Protein AF-A0AAW4BWW5-F1 (afdb_monomer)

Nearest PDB structures (foldseek):
  8i8i-assembly2_C-2  TM=6.447E-01  e=7.128E-01  Klebsiella pneumoniae
  5x3d-assembly1_A-2  TM=5.243E-01  e=3.610E-01  Streptomyces wedmorensis
  1vlj-assembly1_A  TM=5.876E-01  e=3.184E+00  Thermotoga maritima MSB8
  8usw-assembly1_A  TM=4.379E-01  e=7.202E+00  Homo sapiens

pLDDT: mean 70.02, std 20.24, range [37.97, 97.12]

Sequence (100 aa):
MSDSETTRQRTFAGLLRRGSWSERFDELADTHGVPYAQRYFIEGAPLRVIQSLVPTLKIDVVVVGVVQPRRWAKLIGDTTERFVNHASCSILRVRLTSAD

InterPro domains:
  IPR006016 UspA [PF00582] (33-95)

Structure (mmCIF, N/CA/C/O backbone):
data_AF-A0AAW4BWW5-F1
#
_entry.id   AF-A0AAW4BWW5-F1
#
loop_
_atom_site.group_PDB
_atom_site.id
_atom_site.type_symbol
_atom_site.label_atom_id
_atom_site.label_alt_id
_atom_site.label_comp_id
_atom_site.label_asym_id
_atom_site.label_entity_id
_atom_site.label_seq_id
_atom_site.pdbx_PDB_ins_code
_atom_site.Cartn_x
_atom_site.Cartn_y
_atom_site.Cartn_z
_atom_site.occupancy
_atom_site.B_iso_or_equiv
_atom_site.auth_seq_id
_atom_site.auth_comp_id
_atom_site.auth_asym_id
_atom_site.auth_atom_id
_atom_site.pdbx_PDB_model_num
ATOM 1 N N . MET A 1 1 ? 25.030 20.877 4.272 1.00 44.88 1 MET A N 1
ATOM 2 C CA . MET A 1 1 ? 23.966 19.880 4.528 1.00 44.88 1 MET A CA 1
ATOM 3 C C . MET A 1 1 ? 22.908 19.974 3.419 1.00 44.88 1 MET A C 1
ATOM 5 O O . MET A 1 1 ? 21.794 20.379 3.693 1.00 44.88 1 MET A O 1
ATOM 9 N N . SER A 1 2 ? 23.288 19.699 2.159 1.00 48.16 2 SER A N 1
ATOM 10 C CA . SER A 1 2 ? 22.412 19.882 0.972 1.00 48.16 2 SER A CA 1
ATOM 11 C C . SER A 1 2 ? 22.725 18.907 -0.190 1.00 48.16 2 SER A C 1
ATOM 13 O O . SER A 1 2 ? 21.853 18.559 -0.984 1.00 48.16 2 SER A O 1
ATOM 15 N N . ASP A 1 3 ? 23.946 18.358 -0.259 1.00 44.16 3 ASP A N 1
ATOM 16 C CA . ASP A 1 3 ? 24.368 17.542 -1.415 1.00 44.16 3 ASP A CA 1
ATOM 17 C C . ASP A 1 3 ? 23.870 16.086 -1.416 1.00 44.16 3 ASP A C 1
ATOM 19 O O . ASP A 1 3 ? 23.781 15.444 -2.467 1.00 44.16 3 ASP A O 1
ATOM 23 N N . SER A 1 4 ? 23.511 15.536 -0.255 1.00 47.44 4 SER A N 1
ATOM 24 C CA . SER A 1 4 ? 23.162 14.116 -0.112 1.00 47.44 4 SER A CA 1
ATOM 25 C C . SER A 1 4 ? 21.690 13.794 -0.403 1.00 47.44 4 SER A C 1
ATOM 27 O O . SER A 1 4 ? 21.349 12.627 -0.597 1.00 47.44 4 SER A O 1
ATOM 29 N N . GLU A 1 5 ? 20.811 14.793 -0.464 1.00 40.94 5 GLU A N 1
ATOM 30 C CA . GLU A 1 5 ? 19.386 14.630 -0.795 1.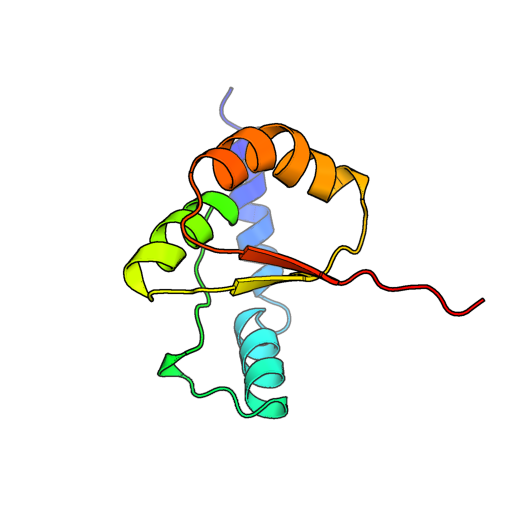00 40.94 5 GLU A CA 1
ATOM 31 C C . GLU A 1 5 ? 19.153 14.782 -2.305 1.00 40.94 5 GLU A C 1
ATOM 33 O O . GLU A 1 5 ? 18.572 13.903 -2.947 1.00 40.94 5 GLU A O 1
ATOM 38 N N . THR A 1 6 ? 19.786 15.791 -2.904 1.00 38.66 6 THR A N 1
ATOM 39 C CA . THR A 1 6 ? 19.783 16.052 -4.352 1.00 38.66 6 THR A CA 1
ATOM 40 C C . THR A 1 6 ? 20.403 14.900 -5.159 1.00 38.66 6 THR A C 1
ATOM 42 O O . THR A 1 6 ? 19.918 14.534 -6.231 1.00 38.66 6 THR A O 1
ATOM 45 N N . THR A 1 7 ? 21.447 14.256 -4.625 1.00 37.97 7 THR A N 1
ATOM 46 C CA . THR A 1 7 ? 22.101 13.095 -5.262 1.00 37.97 7 THR A CA 1
ATOM 47 C C . THR A 1 7 ? 21.216 11.839 -5.236 1.00 37.97 7 THR A C 1
ATOM 49 O O . THR A 1 7 ? 21.243 11.031 -6.169 1.00 37.97 7 THR A O 1
ATOM 52 N N . ARG A 1 8 ? 20.359 11.689 -4.215 1.00 45.97 8 ARG A N 1
ATOM 53 C CA . ARG A 1 8 ? 19.398 10.575 -4.113 1.00 45.97 8 ARG A CA 1
ATOM 54 C C . ARG A 1 8 ? 18.222 10.746 -5.077 1.00 45.97 8 ARG A C 1
ATOM 56 O O . ARG A 1 8 ? 17.862 9.782 -5.746 1.00 45.97 8 ARG A O 1
ATOM 63 N N . GLN A 1 9 ? 17.706 11.967 -5.225 1.00 43.09 9 GLN A N 1
ATOM 64 C CA . GLN A 1 9 ? 16.653 12.297 -6.198 1.00 43.09 9 GLN A CA 1
ATOM 65 C C . GLN A 1 9 ? 17.112 12.077 -7.650 1.00 43.09 9 GLN A C 1
ATOM 67 O O . GLN A 1 9 ? 16.398 11.470 -8.447 1.00 43.09 9 GLN A O 1
ATOM 72 N N . ARG A 1 10 ? 18.348 12.474 -7.987 1.00 40.56 10 ARG A N 1
ATOM 73 C CA . ARG A 1 10 ? 18.913 12.288 -9.339 1.00 40.56 10 ARG A CA 1
ATOM 74 C C . ARG A 1 10 ? 19.169 10.821 -9.700 1.00 40.56 10 ARG A C 1
ATOM 76 O O . ARG A 1 10 ? 19.004 10.437 -10.855 1.00 40.56 10 ARG A O 1
ATOM 83 N N . THR A 1 11 ? 19.525 9.991 -8.719 1.00 48.62 11 THR A N 1
ATOM 84 C CA . THR A 1 11 ? 19.745 8.547 -8.924 1.00 48.62 11 THR A CA 1
ATOM 85 C C . THR A 1 11 ? 18.424 7.797 -9.149 1.00 48.62 11 THR A C 1
ATOM 87 O O . THR A 1 11 ? 18.370 6.877 -9.964 1.00 48.62 11 THR A O 1
ATOM 90 N N . PHE A 1 12 ? 17.338 8.219 -8.490 1.00 48.72 12 PHE A N 1
ATOM 91 C CA . PHE A 1 12 ? 16.014 7.600 -8.624 1.00 48.72 12 PHE A CA 1
ATOM 92 C C . PHE A 1 12 ? 15.374 7.871 -9.995 1.00 48.72 12 PHE A C 1
ATOM 94 O O . PHE A 1 12 ? 14.918 6.939 -10.656 1.00 48.72 12 PHE A O 1
ATOM 101 N N . ALA A 1 13 ? 15.471 9.108 -10.494 1.00 49.22 13 ALA A N 1
ATOM 102 C CA . ALA A 1 13 ? 15.041 9.457 -11.851 1.00 49.22 13 ALA A CA 1
ATOM 103 C C . ALA A 1 13 ? 15.794 8.661 -12.942 1.00 49.22 13 ALA A C 1
ATOM 105 O O . ALA A 1 13 ? 15.239 8.337 -13.990 1.00 49.22 13 ALA A O 1
ATOM 106 N N . GLY A 1 14 ? 17.056 8.295 -12.687 1.00 44.25 14 GLY A N 1
ATOM 107 C CA . GLY A 1 14 ? 17.858 7.460 -13.586 1.00 44.25 14 GLY A CA 1
ATOM 108 C C . GLY A 1 14 ? 17.464 5.976 -13.606 1.00 44.25 14 GLY A C 1
ATOM 109 O O . GLY A 1 14 ? 17.640 5.325 -14.637 1.00 44.25 14 GLY A O 1
ATOM 110 N N . LEU A 1 15 ? 16.908 5.448 -12.509 1.00 50.03 15 LEU A N 1
ATOM 111 C CA . LEU A 1 15 ? 16.426 4.062 -12.392 1.00 50.03 15 LEU A CA 1
ATOM 112 C C . LEU A 1 15 ? 15.082 3.831 -13.099 1.00 50.03 15 LEU A C 1
ATOM 114 O O . LEU A 1 15 ? 14.789 2.700 -13.472 1.00 50.03 15 LEU A O 1
ATOM 118 N N . LEU A 1 16 ? 14.303 4.888 -13.344 1.00 53.81 16 LEU A N 1
ATOM 119 C CA . LEU A 1 16 ? 13.038 4.832 -14.091 1.00 53.81 16 LEU A CA 1
ATOM 120 C C . LEU A 1 16 ? 13.220 4.612 -15.608 1.00 53.81 16 LEU A C 1
ATOM 122 O O . LEU A 1 16 ? 12.237 4.388 -16.305 1.00 53.81 16 LEU A O 1
ATOM 126 N N . ARG A 1 17 ? 14.455 4.652 -16.137 1.00 51.00 17 ARG A N 1
ATOM 127 C CA . ARG A 1 17 ? 14.742 4.604 -17.588 1.00 51.00 17 ARG A CA 1
ATOM 128 C C . ARG A 1 17 ? 15.101 3.225 -18.161 1.00 51.00 17 ARG A C 1
ATOM 130 O O . ARG A 1 17 ? 15.433 3.142 -19.339 1.00 51.00 17 ARG A O 1
ATOM 137 N N . ARG A 1 18 ? 15.069 2.143 -17.375 1.00 48.88 18 ARG A N 1
ATOM 138 C CA . ARG A 1 18 ? 15.271 0.768 -17.880 1.00 48.88 18 ARG A CA 1
ATOM 139 C C . ARG A 1 18 ? 13.986 -0.050 -17.718 1.00 48.88 18 ARG A C 1
ATOM 141 O O . ARG A 1 18 ? 13.905 -0.827 -16.77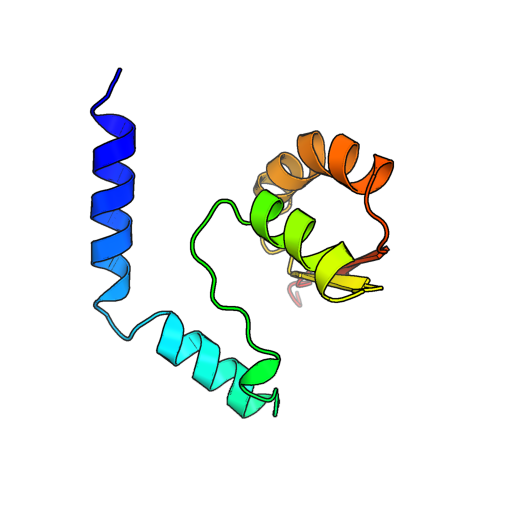9 1.00 48.88 18 ARG A O 1
ATOM 148 N N . GLY A 1 19 ? 13.011 0.151 -18.614 1.00 54.09 19 GLY A N 1
ATOM 149 C CA . GLY A 1 19 ? 11.667 -0.459 -18.558 1.00 54.09 19 GLY A CA 1
ATOM 150 C C . GLY A 1 19 ? 10.898 0.055 -17.344 1.00 54.09 19 GLY A C 1
ATOM 151 O O . GLY A 1 19 ? 11.217 -0.311 -16.214 1.00 54.09 19 GLY A O 1
ATOM 152 N N . SER A 1 20 ? 9.993 1.009 -17.548 1.00 78.69 20 SER A N 1
ATOM 153 C CA . SER A 1 20 ? 9.554 1.891 -16.466 1.00 78.69 20 SER A CA 1
ATOM 154 C C . SER A 1 20 ? 8.906 1.105 -15.313 1.00 78.69 20 SER A C 1
ATOM 156 O O . SER A 1 20 ? 8.190 0.128 -15.515 1.00 78.69 20 SER A O 1
ATOM 158 N N . TRP A 1 21 ? 9.145 1.515 -14.062 1.00 82.88 21 TRP A N 1
ATOM 159 C CA . TRP A 1 21 ? 8.455 0.925 -12.902 1.00 82.88 21 TRP A CA 1
ATOM 160 C C . TRP A 1 21 ? 6.925 1.008 -13.032 1.00 82.88 21 TRP A C 1
ATOM 162 O O . TRP A 1 21 ? 6.231 0.166 -12.471 1.00 82.88 21 TRP A O 1
ATOM 172 N N . SER A 1 22 ? 6.432 1.984 -13.802 1.00 85.38 22 SER A N 1
ATOM 173 C CA . SER A 1 22 ? 5.028 2.091 -14.199 1.00 85.38 22 SER A CA 1
ATOM 174 C C . SER A 1 22 ? 4.597 0.914 -15.072 1.00 85.38 22 SER A C 1
ATOM 176 O O . SER A 1 22 ? 3.626 0.260 -14.728 1.00 85.38 22 SER A O 1
ATOM 178 N N . GLU A 1 23 ? 5.345 0.573 -16.129 1.00 89.12 23 GLU A N 1
ATOM 179 C CA . GLU A 1 23 ? 5.039 -0.587 -16.986 1.00 89.12 23 GLU A CA 1
ATOM 180 C C . GLU A 1 23 ? 4.978 -1.890 -16.182 1.00 89.12 23 GLU A C 1
ATOM 182 O O . GLU A 1 23 ? 4.040 -2.662 -16.328 1.00 89.12 23 GLU A O 1
ATOM 187 N N . ARG A 1 24 ? 5.950 -2.123 -15.290 1.00 89.62 24 ARG A N 1
ATOM 188 C CA . ARG A 1 24 ? 5.976 -3.311 -14.411 1.00 89.62 24 ARG A CA 1
ATOM 189 C C . ARG A 1 24 ? 4.788 -3.357 -13.454 1.00 89.62 24 ARG A C 1
ATOM 191 O O . ARG A 1 24 ? 4.284 -4.432 -13.137 1.00 89.62 24 ARG A O 1
ATOM 198 N N . PHE A 1 25 ? 4.388 -2.199 -12.944 1.00 90.38 25 PHE A N 1
ATOM 199 C CA . PHE A 1 25 ? 3.241 -2.067 -12.060 1.00 90.38 25 PHE A CA 1
ATOM 200 C C . PHE A 1 25 ? 1.926 -2.314 -12.810 1.00 90.38 25 PHE A C 1
ATOM 202 O O . PHE A 1 25 ? 1.078 -3.049 -12.307 1.00 90.38 25 PHE A O 1
ATOM 209 N N . ASP A 1 26 ? 1.789 -1.771 -14.020 1.00 92.94 26 ASP A N 1
ATOM 210 C CA . ASP A 1 26 ? 0.632 -1.993 -14.884 1.00 92.94 26 ASP A CA 1
ATOM 211 C C . ASP A 1 26 ? 0.531 -3.452 -15.333 1.00 92.94 26 ASP A C 1
ATOM 213 O O . ASP A 1 26 ? -0.534 -4.041 -15.198 1.00 92.94 26 ASP A O 1
ATOM 217 N N . GLU A 1 27 ? 1.639 -4.075 -15.740 1.00 94.44 27 GLU A N 1
ATOM 218 C CA . GLU A 1 27 ? 1.706 -5.495 -16.115 1.00 94.44 27 GLU A CA 1
ATOM 219 C C . GLU A 1 27 ? 1.253 -6.412 -14.962 1.00 94.44 27 GLU A C 1
ATOM 221 O O . GLU A 1 27 ? 0.472 -7.349 -15.161 1.00 94.44 27 GLU A O 1
ATOM 226 N N . LEU A 1 28 ? 1.691 -6.125 -13.730 1.00 93.62 28 LEU A N 1
ATOM 227 C CA . LEU A 1 28 ? 1.255 -6.858 -12.538 1.00 93.62 28 LEU A CA 1
ATOM 228 C C . LEU A 1 28 ? -0.246 -6.666 -12.279 1.00 93.62 28 LEU A C 1
ATOM 230 O O . LEU A 1 28 ? -0.956 -7.628 -11.984 1.00 93.62 28 LEU A O 1
ATOM 234 N N . ALA A 1 29 ? -0.731 -5.430 -12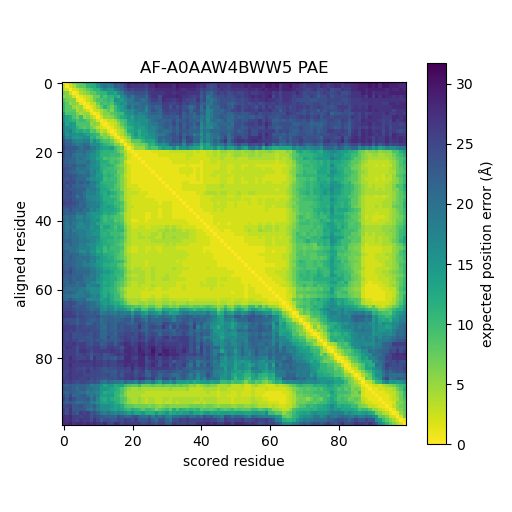.379 1.00 94.44 29 ALA A N 1
ATOM 235 C CA . ALA A 1 29 ? -2.135 -5.106 -12.171 1.00 94.44 29 ALA A CA 1
ATOM 236 C C . ALA A 1 29 ? -3.034 -5.756 -13.235 1.00 94.44 29 ALA A C 1
ATOM 238 O O . ALA A 1 29 ? -4.082 -6.302 -12.890 1.00 94.44 29 ALA A O 1
ATOM 239 N N . ASP A 1 30 ? -2.603 -5.757 -14.496 1.00 96.19 30 ASP A N 1
ATOM 240 C CA . ASP A 1 30 ? -3.274 -6.416 -15.617 1.00 96.19 30 ASP A CA 1
ATOM 241 C C . ASP A 1 30 ? -3.361 -7.928 -15.393 1.00 96.19 30 ASP A C 1
ATOM 243 O O . ASP A 1 30 ? -4.443 -8.505 -15.498 1.00 96.19 30 ASP A O 1
ATOM 247 N N . THR A 1 31 ? -2.252 -8.559 -14.993 1.00 97.12 31 THR A N 1
ATOM 248 C CA . THR A 1 31 ? -2.187 -10.004 -14.700 1.00 97.12 31 THR A CA 1
ATOM 249 C C . THR A 1 31 ? -3.196 -10.426 -13.628 1.00 97.12 31 THR A C 1
ATOM 251 O O . THR A 1 31 ? -3.732 -11.533 -13.671 1.00 97.12 31 THR A O 1
ATOM 254 N N . HIS A 1 32 ? -3.488 -9.539 -12.675 1.00 96.12 32 HIS A N 1
ATOM 255 C CA . HIS A 1 32 ? -4.459 -9.773 -11.605 1.00 96.12 32 HIS A CA 1
ATOM 256 C C . HIS A 1 32 ? -5.837 -9.137 -11.857 1.00 96.12 32 HIS A C 1
ATOM 258 O O . HIS A 1 32 ? -6.693 -9.181 -10.974 1.00 96.12 32 HIS A O 1
ATOM 264 N N . GLY A 1 33 ? -6.074 -8.560 -13.040 1.00 96.62 33 GLY A N 1
ATOM 265 C CA . GLY A 1 33 ? -7.363 -7.979 -13.421 1.00 96.62 33 GLY A CA 1
ATOM 266 C C . GLY A 1 33 ? -7.770 -6.736 -12.621 1.00 96.62 33 GLY A C 1
ATOM 267 O O . GLY A 1 33 ? -8.961 -6.462 -12.496 1.00 96.62 33 GLY A O 1
ATOM 268 N N . VAL A 1 34 ? -6.816 -5.981 -12.067 1.00 96.31 34 VAL A N 1
ATOM 269 C CA . VAL A 1 34 ? -7.087 -4.763 -11.284 1.00 96.31 34 VAL A CA 1
ATOM 270 C C . VAL A 1 34 ? -7.412 -3.599 -12.233 1.00 96.31 34 VAL A C 1
ATOM 272 O O . VAL A 1 34 ? -6.539 -3.199 -12.999 1.00 96.31 34 VAL A O 1
ATOM 275 N N . PRO A 1 35 ? -8.611 -2.994 -12.205 1.00 95.81 35 PRO A N 1
ATOM 276 C CA . PRO A 1 35 ? -8.972 -1.856 -13.057 1.00 95.81 35 PRO A CA 1
ATOM 277 C C . PRO A 1 35 ? -8.046 -0.646 -12.883 1.00 95.81 35 PRO A C 1
ATOM 279 O O . PRO A 1 35 ? -7.671 -0.323 -11.760 1.00 95.81 35 PRO A O 1
ATOM 282 N N . TYR A 1 36 ? -7.758 0.089 -13.964 1.00 92.00 36 TYR A N 1
ATOM 283 C CA . TYR A 1 36 ? -6.867 1.265 -13.937 1.00 92.00 36 TYR A CA 1
ATOM 284 C C . TYR A 1 36 ? -7.259 2.315 -12.880 1.00 92.00 36 TYR A C 1
ATOM 286 O O . TYR A 1 36 ? -6.401 2.847 -12.187 1.00 92.00 36 TYR A O 1
ATOM 294 N N . ALA A 1 37 ? -8.560 2.553 -12.672 1.00 93.88 37 ALA A N 1
ATOM 295 C CA . ALA A 1 37 ? -9.057 3.502 -11.668 1.00 93.88 37 ALA A CA 1
ATOM 296 C C . ALA A 1 37 ? -8.750 3.109 -10.206 1.00 93.88 37 ALA A C 1
ATOM 298 O O . ALA A 1 37 ? -8.851 3.946 -9.315 1.00 93.88 37 ALA A O 1
ATOM 299 N N . GLN A 1 38 ? -8.392 1.846 -9.956 1.00 94.56 38 GLN A N 1
ATOM 300 C CA . GLN A 1 38 ? -8.016 1.322 -8.638 1.00 94.56 38 GLN A CA 1
ATOM 301 C C . GLN A 1 38 ? -6.493 1.176 -8.486 1.00 94.56 38 GLN A C 1
ATOM 303 O O . GLN A 1 38 ? -6.013 0.639 -7.487 1.00 94.56 38 GLN A O 1
ATOM 308 N N . ARG A 1 39 ? -5.721 1.653 -9.470 1.00 93.56 39 ARG A N 1
ATOM 309 C CA . ARG A 1 39 ? -4.260 1.615 -9.472 1.00 93.56 39 ARG A CA 1
ATOM 310 C C . ARG A 1 39 ? -3.711 2.962 -9.014 1.00 93.56 39 ARG A C 1
ATOM 312 O O . ARG A 1 39 ? -3.958 3.991 -9.633 1.00 93.56 39 ARG A O 1
ATOM 319 N N . TYR A 1 40 ? -2.924 2.948 -7.943 1.00 91.88 40 TYR A N 1
ATOM 320 C CA . TYR A 1 40 ? -2.323 4.154 -7.375 1.00 91.88 40 TYR A CA 1
ATOM 321 C C . TYR A 1 40 ? -0.797 4.057 -7.440 1.00 91.88 40 TYR A C 1
ATOM 323 O O . TYR A 1 40 ? -0.162 3.506 -6.542 1.00 91.88 40 TYR A O 1
ATOM 331 N N . PHE A 1 41 ? -0.207 4.607 -8.505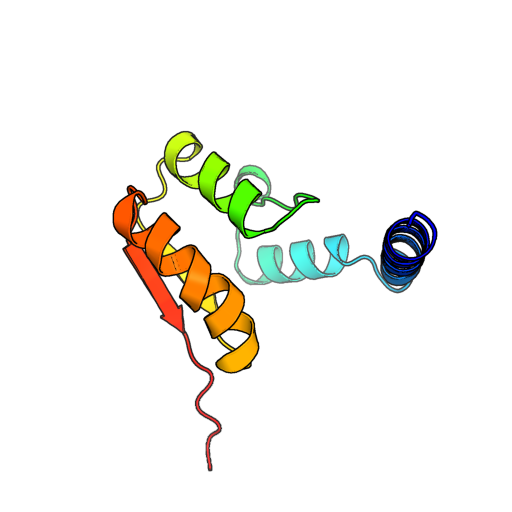 1.00 91.12 41 PHE A N 1
ATOM 332 C CA . PHE A 1 41 ? 1.243 4.746 -8.659 1.00 91.12 41 PHE A CA 1
ATOM 333 C C . PHE A 1 41 ? 1.656 6.185 -8.328 1.00 91.12 41 PHE A C 1
ATOM 335 O O . PHE A 1 41 ? 1.552 7.084 -9.159 1.00 91.12 41 PHE A O 1
ATOM 342 N N . ILE A 1 42 ? 2.050 6.423 -7.076 1.00 87.88 42 ILE A N 1
ATOM 343 C CA . ILE A 1 42 ? 2.245 7.772 -6.526 1.00 87.88 42 ILE A CA 1
ATOM 344 C C . ILE A 1 42 ? 3.678 7.930 -6.021 1.00 87.88 42 ILE A C 1
ATOM 346 O O . ILE A 1 42 ? 4.166 7.119 -5.233 1.00 87.88 42 ILE A O 1
ATOM 350 N N . GLU A 1 43 ? 4.339 9.011 -6.433 1.00 84.69 43 GLU A N 1
ATOM 351 C CA . GLU A 1 43 ? 5.638 9.404 -5.893 1.00 84.69 43 GLU A CA 1
ATOM 352 C C . GLU A 1 43 ? 5.489 10.020 -4.492 1.00 84.69 43 GLU A C 1
ATOM 354 O O . GLU A 1 43 ? 4.643 10.882 -4.256 1.00 84.69 43 GLU A O 1
ATOM 359 N N . GLY A 1 44 ? 6.331 9.598 -3.547 1.00 82.44 44 GLY A N 1
ATOM 360 C CA . GLY A 1 44 ? 6.373 10.182 -2.210 1.00 82.44 44 GLY A CA 1
ATOM 361 C C . GLY A 1 44 ? 6.890 9.228 -1.140 1.00 82.44 44 GLY A C 1
ATOM 362 O O . GLY A 1 44 ? 7.284 8.094 -1.411 1.00 82.44 44 GLY A O 1
ATOM 363 N N . ALA A 1 45 ? 6.880 9.691 0.113 1.00 79.69 45 ALA A N 1
ATOM 364 C CA . ALA A 1 45 ? 7.164 8.839 1.264 1.00 79.69 45 ALA A CA 1
ATOM 365 C C . ALA A 1 45 ? 6.016 7.820 1.436 1.00 79.69 45 ALA A C 1
ATOM 367 O O . ALA A 1 45 ? 4.906 8.248 1.769 1.00 79.69 45 ALA A O 1
ATOM 368 N N . PRO A 1 46 ? 6.251 6.499 1.271 1.00 78.44 46 PRO A N 1
ATOM 369 C CA . PRO A 1 46 ? 5.179 5.505 1.135 1.00 78.44 46 PRO A CA 1
ATOM 370 C C . PRO A 1 46 ? 4.148 5.553 2.257 1.00 78.44 46 PRO A C 1
ATOM 372 O O . PRO A 1 46 ? 2.948 5.551 2.022 1.00 78.44 46 PRO A O 1
ATOM 375 N N . LEU A 1 47 ? 4.620 5.685 3.491 1.00 77.06 47 LEU A N 1
ATOM 376 C CA . LEU A 1 47 ? 3.762 5.788 4.656 1.00 77.06 47 LEU A CA 1
ATOM 377 C C . LEU A 1 47 ? 2.830 7.009 4.612 1.00 77.06 47 LEU A C 1
ATOM 379 O O . LEU A 1 47 ? 1.647 6.868 4.899 1.00 77.06 47 LEU A O 1
ATOM 383 N N . ARG A 1 48 ? 3.350 8.200 4.282 1.00 79.50 48 ARG A N 1
ATOM 384 C CA . ARG A 1 48 ? 2.535 9.426 4.244 1.00 79.50 48 ARG A CA 1
ATOM 385 C C . ARG A 1 48 ? 1.454 9.324 3.172 1.00 79.50 48 ARG A C 1
ATOM 387 O O . ARG A 1 48 ? 0.329 9.744 3.410 1.00 79.50 48 ARG A O 1
ATOM 394 N N . VAL A 1 49 ? 1.801 8.737 2.027 1.00 85.38 49 VAL A N 1
ATOM 395 C CA . VAL A 1 49 ? 0.868 8.489 0.922 1.00 85.38 49 VAL A CA 1
ATOM 396 C C . VAL A 1 49 ? -0.203 7.472 1.328 1.00 85.38 49 VAL A C 1
ATOM 398 O O . VAL A 1 49 ? -1.387 7.708 1.124 1.00 85.38 49 VAL A O 1
ATOM 401 N N . ILE A 1 50 ? 0.177 6.361 1.962 1.00 85.19 50 ILE A N 1
ATOM 402 C CA . ILE A 1 50 ? -0.789 5.356 2.430 1.00 85.19 50 ILE A CA 1
ATOM 403 C C . ILE A 1 50 ? -1.722 5.962 3.490 1.00 85.19 50 ILE A C 1
ATOM 405 O O . ILE A 1 50 ? -2.933 5.780 3.411 1.00 85.19 50 ILE A O 1
ATOM 409 N N . GLN A 1 51 ? -1.188 6.736 4.442 1.00 82.88 51 GLN A N 1
ATOM 410 C CA . GLN A 1 51 ? -1.982 7.404 5.481 1.00 82.88 51 GLN A CA 1
ATOM 411 C C . GLN A 1 51 ? -3.019 8.380 4.918 1.00 82.88 51 GLN A C 1
ATOM 413 O O . GLN A 1 51 ? -4.102 8.485 5.485 1.00 82.88 51 GLN A O 1
ATOM 418 N N . SER A 1 52 ? -2.721 9.087 3.823 1.00 86.00 52 SER A N 1
ATOM 419 C CA . SER A 1 52 ? -3.697 9.986 3.197 1.00 86.00 52 SER A CA 1
ATOM 420 C C . SER A 1 52 ? -4.744 9.238 2.368 1.00 86.00 52 SER A C 1
ATOM 422 O O . SER A 1 52 ? -5.898 9.667 2.303 1.00 86.00 52 SER A O 1
ATOM 424 N N . LEU A 1 53 ? -4.377 8.110 1.754 1.00 88.38 53 LEU A N 1
ATOM 425 C CA . LEU A 1 53 ? -5.289 7.325 0.922 1.00 88.38 53 LEU A CA 1
ATOM 426 C C . LEU A 1 53 ? -6.277 6.483 1.725 1.00 88.38 53 LEU A C 1
ATOM 428 O O . LEU A 1 53 ? -7.430 6.392 1.318 1.00 88.38 53 LEU A O 1
ATOM 432 N N . VAL A 1 54 ? -5.867 5.901 2.854 1.00 88.69 54 VAL A N 1
ATOM 433 C CA . VAL A 1 54 ? -6.731 5.032 3.675 1.00 88.69 54 VAL A CA 1
ATOM 434 C C . VAL A 1 54 ? -8.098 5.661 3.990 1.00 88.69 54 VAL A C 1
ATOM 436 O O . VAL A 1 54 ? -9.108 5.041 3.652 1.00 88.69 54 VAL A O 1
ATOM 439 N N . PRO A 1 55 ? -8.190 6.878 4.562 1.00 86.75 55 PRO A N 1
ATOM 440 C CA . PRO A 1 55 ? -9.488 7.497 4.826 1.00 86.75 55 PRO A CA 1
ATOM 441 C C . PRO A 1 55 ? -10.192 7.960 3.541 1.00 86.75 55 PRO A C 1
ATOM 443 O O . PRO A 1 55 ? -11.411 7.843 3.437 1.00 86.75 55 PRO A O 1
ATOM 446 N N . THR A 1 56 ? -9.440 8.446 2.549 1.00 89.62 56 THR A N 1
ATOM 447 C CA . THR A 1 56 ? -9.984 8.966 1.279 1.00 89.62 56 THR A CA 1
ATOM 448 C C . THR A 1 56 ? -10.685 7.877 0.470 1.00 89.62 56 THR A C 1
ATOM 450 O O . THR A 1 56 ? -11.759 8.096 -0.086 1.00 89.62 56 THR A O 1
ATOM 453 N N . LEU A 1 57 ? -10.083 6.692 0.426 1.00 90.44 57 LEU A N 1
ATOM 454 C CA . LEU A 1 57 ? -10.568 5.533 -0.316 1.00 90.44 57 LEU A CA 1
ATOM 455 C C . LEU A 1 57 ? -11.401 4.584 0.550 1.00 90.44 57 LEU A C 1
ATOM 457 O O . LEU A 1 57 ? -11.881 3.579 0.037 1.00 90.44 57 LEU A O 1
ATOM 461 N N . LYS A 1 58 ? -11.578 4.901 1.843 1.00 89.50 58 LYS A N 1
ATOM 462 C CA . LYS A 1 58 ? -12.273 4.061 2.830 1.00 89.50 58 LYS A CA 1
ATOM 463 C C . LYS A 1 58 ? -11.728 2.627 2.842 1.00 89.50 58 LYS A C 1
ATOM 465 O O . LYS A 1 58 ? -12.475 1.664 2.738 1.00 89.50 58 LYS A O 1
ATOM 470 N N . ILE A 1 59 ? -10.405 2.499 2.911 1.00 89.00 59 ILE A N 1
ATOM 471 C CA . ILE A 1 59 ? -9.730 1.198 2.925 1.00 89.00 59 ILE A CA 1
ATOM 472 C C . ILE A 1 59 ? -9.881 0.572 4.310 1.00 89.00 59 ILE A C 1
ATOM 474 O O . ILE A 1 59 ? -9.397 1.133 5.290 1.00 89.00 59 ILE A O 1
ATOM 478 N N . ASP A 1 60 ? -10.476 -0.618 4.379 1.00 88.69 60 ASP A N 1
ATOM 479 C CA . ASP A 1 60 ? -10.627 -1.370 5.632 1.00 88.69 60 ASP A CA 1
ATOM 480 C C . ASP A 1 60 ? -9.373 -2.180 5.996 1.00 88.69 60 ASP A C 1
ATOM 482 O O . ASP A 1 60 ? -9.062 -2.373 7.176 1.00 88.69 60 ASP A O 1
ATOM 486 N N . VAL A 1 61 ? -8.632 -2.655 4.985 1.00 90.00 61 VAL A N 1
ATOM 487 C CA . VAL A 1 61 ? -7.449 -3.511 5.156 1.00 90.00 61 VAL A CA 1
ATOM 488 C C . VAL A 1 61 ? -6.331 -3.110 4.198 1.00 90.00 61 VAL A C 1
ATOM 490 O O . VAL A 1 61 ? -6.523 -3.047 2.986 1.00 90.00 61 VAL A O 1
ATOM 493 N N . VAL A 1 62 ? -5.128 -2.924 4.738 1.00 88.50 62 VAL A N 1
ATOM 494 C CA . VAL A 1 62 ? -3.896 -2.736 3.965 1.00 88.50 62 VAL A C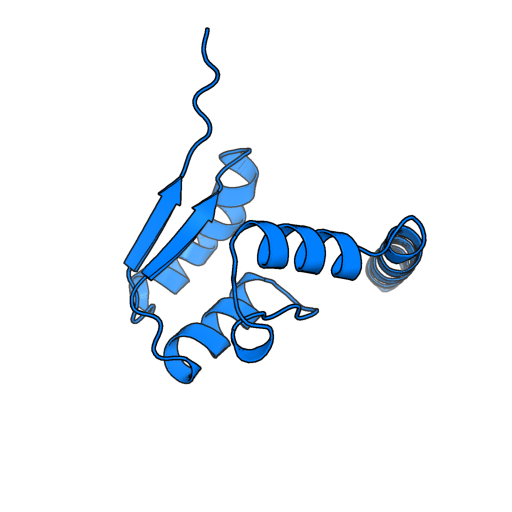A 1
ATOM 495 C C . 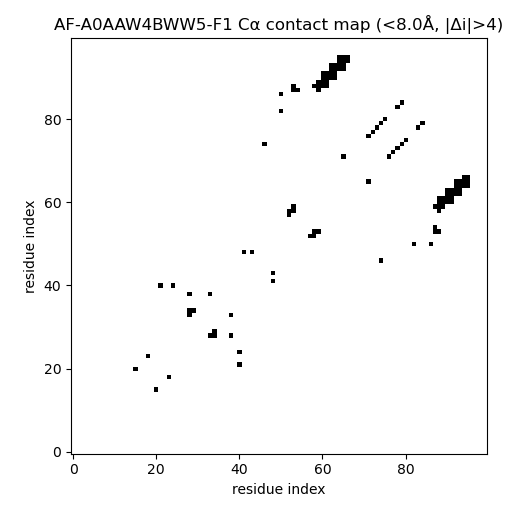VAL A 1 62 ? -3.066 -4.018 4.013 1.00 88.50 62 VAL A C 1
ATOM 497 O O . VAL A 1 62 ? -2.649 -4.457 5.086 1.00 88.50 62 VAL A O 1
ATOM 500 N N . VAL A 1 63 ? -2.797 -4.611 2.847 1.00 89.12 63 VAL A N 1
ATOM 501 C CA . VAL A 1 63 ? -1.956 -5.811 2.714 1.00 89.12 63 VAL A CA 1
ATOM 502 C C . VAL A 1 63 ? -0.534 -5.411 2.325 1.00 89.12 63 VAL A C 1
ATOM 504 O O . VAL A 1 63 ? -0.335 -4.690 1.349 1.00 89.12 63 VAL A O 1
ATOM 507 N N . VAL A 1 64 ? 0.469 -5.887 3.067 1.00 84.31 64 VAL A N 1
ATOM 508 C CA . VAL A 1 64 ? 1.888 -5.594 2.806 1.00 84.31 64 VAL A CA 1
ATOM 509 C C . VAL A 1 64 ? 2.752 -6.852 2.805 1.00 84.31 64 VAL A C 1
ATOM 511 O O . VAL A 1 64 ? 2.695 -7.671 3.724 1.00 84.31 64 VAL A O 1
ATOM 514 N N . GLY A 1 65 ? 3.605 -6.978 1.786 1.00 81.50 65 GLY A N 1
ATOM 515 C CA . GLY A 1 65 ? 4.648 -8.001 1.716 1.00 81.50 65 GLY A CA 1
ATOM 516 C C . GLY A 1 65 ? 5.888 -7.611 2.529 1.00 81.50 65 GLY A C 1
ATOM 517 O O . GLY A 1 65 ? 6.439 -6.522 2.369 1.00 81.50 65 GLY A O 1
ATOM 518 N N . VAL A 1 66 ? 6.368 -8.507 3.392 1.00 73.31 66 VAL A N 1
ATOM 519 C CA . VAL A 1 66 ? 7.540 -8.292 4.253 1.00 73.31 66 VAL A CA 1
ATOM 520 C C . VAL A 1 66 ? 8.698 -9.159 3.762 1.00 73.31 66 VAL A C 1
ATOM 522 O O . VAL A 1 66 ? 8.760 -10.347 4.059 1.00 73.31 66 VAL A O 1
ATOM 525 N N . VAL A 1 67 ? 9.637 -8.545 3.035 1.00 61.97 67 VAL A N 1
ATOM 526 C CA . VAL A 1 67 ? 10.801 -9.244 2.447 1.00 61.97 67 VAL A CA 1
ATOM 527 C C . VAL A 1 67 ? 12.036 -9.201 3.366 1.00 61.97 67 VAL A C 1
ATOM 529 O O . VAL A 1 67 ? 12.884 -10.081 3.317 1.00 61.97 67 VAL A O 1
ATOM 532 N N . GLN A 1 68 ? 12.135 -8.206 4.260 1.00 55.59 68 GLN A N 1
ATOM 533 C CA . GLN A 1 68 ? 13.172 -8.128 5.300 1.00 55.59 68 GLN A CA 1
ATOM 534 C C . GLN A 1 68 ? 12.605 -7.484 6.577 1.00 55.59 68 GLN A C 1
ATOM 536 O O . GLN A 1 68 ? 12.248 -6.298 6.549 1.00 55.59 68 GLN A O 1
ATOM 541 N N . PRO A 1 69 ? 12.555 -8.200 7.719 1.00 50.19 69 PRO A N 1
ATOM 542 C CA . PRO A 1 69 ? 11.967 -7.687 8.953 1.00 50.19 69 PRO A CA 1
ATOM 543 C C . PRO A 1 69 ? 12.599 -6.385 9.441 1.00 50.19 69 PRO A C 1
ATOM 545 O O . PRO A 1 69 ? 11.887 -5.568 9.996 1.00 50.19 69 PRO A O 1
ATOM 548 N N . ARG A 1 70 ? 13.900 -6.144 9.213 1.00 45.94 70 ARG A N 1
ATOM 549 C CA . ARG A 1 70 ? 14.631 -4.993 9.783 1.00 45.94 70 ARG A CA 1
ATOM 550 C C . ARG A 1 70 ? 14.328 -3.636 9.129 1.00 45.94 70 ARG A C 1
ATOM 552 O O . ARG A 1 70 ? 14.350 -2.627 9.825 1.00 45.94 70 ARG A O 1
ATOM 559 N N . ARG A 1 71 ? 14.042 -3.582 7.819 1.00 46.88 71 ARG A N 1
ATOM 560 C CA . ARG A 1 71 ? 13.656 -2.323 7.137 1.00 46.88 71 ARG A CA 1
ATOM 561 C C . ARG A 1 71 ? 12.193 -1.989 7.371 1.00 46.88 71 ARG A C 1
ATOM 563 O O . ARG A 1 71 ? 11.876 -0.840 7.666 1.00 46.88 71 ARG A O 1
ATOM 570 N N . TRP A 1 72 ? 11.335 -3.009 7.343 1.00 49.97 72 TRP A N 1
ATOM 571 C CA . TRP A 1 72 ? 9.957 -2.844 7.769 1.00 49.97 72 TRP A CA 1
ATOM 572 C C . TRP A 1 72 ? 9.901 -2.514 9.249 1.00 49.97 72 TRP A C 1
ATOM 574 O O . TRP A 1 72 ? 9.274 -1.536 9.551 1.00 49.97 72 TRP A O 1
ATOM 584 N N . ALA A 1 73 ? 10.649 -3.143 10.157 1.00 46.91 73 ALA A N 1
ATOM 585 C CA . ALA A 1 73 ? 10.691 -2.779 11.581 1.00 46.91 73 ALA A CA 1
ATOM 586 C C . ALA A 1 73 ? 11.239 -1.372 11.884 1.00 46.91 73 ALA A C 1
ATOM 588 O O . ALA A 1 73 ? 11.118 -0.942 13.017 1.00 46.91 73 ALA A O 1
ATOM 589 N N . LYS A 1 74 ? 11.784 -0.615 10.922 1.00 45.59 74 LYS A N 1
ATOM 590 C CA . LYS A 1 74 ? 11.983 0.842 11.079 1.00 45.59 74 LYS A CA 1
ATOM 591 C C . LYS A 1 74 ? 10.788 1.657 10.563 1.00 45.59 74 LYS A C 1
ATOM 593 O O . LYS A 1 74 ? 10.380 2.595 11.230 1.00 45.59 74 LYS A O 1
ATOM 598 N N . LEU A 1 75 ? 10.180 1.246 9.446 1.00 51.00 75 LEU A N 1
ATOM 599 C CA . LEU A 1 75 ? 8.890 1.760 8.934 1.00 51.00 75 LEU A CA 1
ATOM 600 C C . LEU A 1 75 ? 7.667 1.334 9.772 1.00 51.00 75 LEU A C 1
ATOM 602 O O . LEU A 1 75 ? 6.589 1.889 9.641 1.00 51.00 75 LEU A O 1
ATOM 606 N N . ILE A 1 76 ? 7.835 0.315 10.605 1.00 48.62 76 ILE A N 1
ATOM 607 C CA . ILE A 1 76 ? 6.846 -0.344 11.448 1.00 48.62 76 ILE A CA 1
ATOM 608 C C . ILE A 1 76 ? 7.253 -0.128 12.906 1.00 48.62 76 ILE A C 1
ATOM 610 O O . ILE A 1 76 ? 6.384 0.052 13.727 1.00 48.62 76 ILE A O 1
ATOM 614 N N . GLY A 1 77 ? 8.526 -0.064 13.283 1.00 40.59 77 GLY A N 1
ATOM 615 C CA . GLY A 1 77 ? 8.896 0.151 14.691 1.00 40.59 77 GLY A CA 1
ATOM 616 C C . GLY A 1 77 ? 8.545 1.549 15.179 1.00 40.59 77 GLY A C 1
ATOM 617 O O . GLY A 1 77 ? 7.890 1.672 16.198 1.00 40.59 77 GLY A O 1
ATOM 618 N N . ASP A 1 78 ? 8.883 2.583 14.405 1.00 45.78 78 ASP A N 1
ATOM 619 C CA . ASP A 1 78 ? 8.576 3.976 14.774 1.00 45.78 78 ASP A CA 1
ATOM 620 C C . ASP A 1 78 ? 7.262 4.460 14.140 1.00 45.78 78 ASP A C 1
ATOM 622 O O . ASP A 1 78 ? 6.634 5.425 14.574 1.00 45.78 78 ASP A O 1
ATOM 626 N N . THR A 1 79 ? 6.812 3.766 13.083 1.00 45.31 79 THR A N 1
ATOM 627 C CA . THR A 1 79 ? 5.569 4.118 12.402 1.00 45.31 79 THR A CA 1
ATOM 628 C C . THR A 1 79 ? 4.400 3.179 12.552 1.00 45.31 79 THR A C 1
ATOM 630 O O . THR A 1 79 ? 3.303 3.603 12.245 1.00 45.31 79 THR A O 1
ATOM 633 N N . THR A 1 80 ? 4.547 1.992 13.127 1.00 44.84 80 THR A N 1
ATOM 634 C CA . THR A 1 80 ? 3.383 1.240 13.639 1.00 44.84 80 THR A CA 1
ATOM 635 C C . THR A 1 80 ? 2.968 1.804 14.977 1.00 44.84 80 THR A C 1
ATOM 637 O O . THR A 1 80 ? 1.779 1.888 15.200 1.00 44.84 80 THR A O 1
ATOM 640 N N . GLU A 1 81 ? 3.864 2.327 15.817 1.00 43.16 81 GLU A N 1
ATOM 641 C CA . GLU A 1 81 ? 3.401 3.059 17.007 1.00 43.16 81 GLU A CA 1
ATOM 642 C C . GLU A 1 81 ? 2.565 4.299 16.647 1.00 43.16 81 GLU A C 1
ATOM 644 O O . GLU A 1 81 ? 1.600 4.602 17.341 1.00 43.16 81 GLU A O 1
ATOM 649 N N . ARG A 1 82 ? 2.842 4.975 15.519 1.00 46.78 82 ARG A N 1
ATOM 650 C CA . ARG A 1 82 ? 2.013 6.101 15.036 1.00 46.78 82 ARG A CA 1
ATOM 651 C C . ARG A 1 82 ? 0.879 5.711 14.082 1.00 46.78 82 ARG A C 1
ATOM 653 O O . 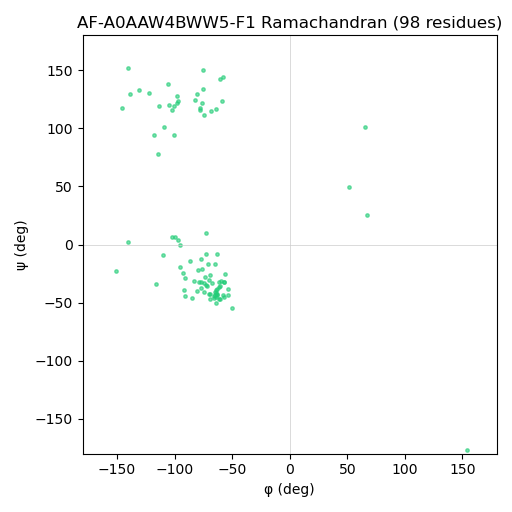ARG A 1 82 ? -0.121 6.416 14.038 1.00 46.78 82 ARG A O 1
ATOM 660 N N . PHE A 1 83 ? 1.013 4.629 13.315 1.00 48.06 83 PHE A N 1
ATOM 661 C CA . PHE A 1 83 ? -0.020 4.130 12.401 1.00 48.06 83 PHE A CA 1
ATOM 662 C C . PHE A 1 83 ? -1.012 3.242 13.152 1.00 48.06 83 PHE A C 1
ATOM 664 O O . PHE A 1 83 ? -2.191 3.484 13.047 1.00 48.06 83 PHE A O 1
ATOM 671 N N . VAL A 1 84 ? -0.610 2.297 13.999 1.00 49.12 84 VAL A N 1
ATOM 672 C CA . VAL A 1 84 ? -1.553 1.463 14.778 1.00 49.12 84 VAL A CA 1
ATOM 673 C C . VAL A 1 84 ? -2.299 2.244 15.859 1.00 49.12 84 VAL A C 1
ATOM 675 O O . VAL A 1 84 ? -3.444 1.906 16.132 1.00 49.12 84 VAL A O 1
ATOM 678 N N . ASN A 1 85 ? -1.749 3.341 16.393 1.00 47.12 85 ASN A N 1
ATOM 679 C CA . ASN A 1 85 ? -2.514 4.203 17.306 1.00 47.12 85 ASN A CA 1
ATOM 680 C C .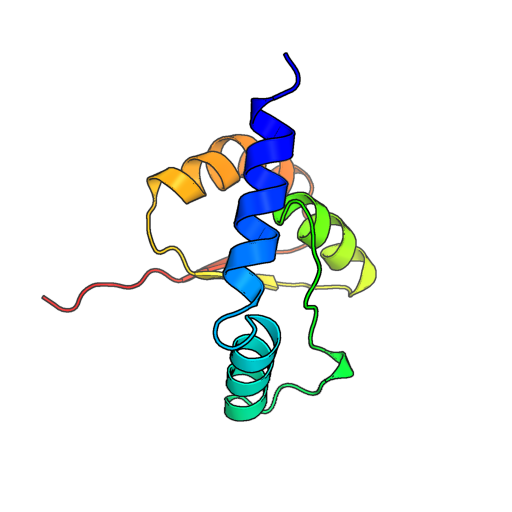 ASN A 1 85 ? -3.530 5.130 16.602 1.00 47.12 85 ASN A C 1
ATOM 682 O O . ASN A 1 85 ? -4.371 5.709 17.284 1.00 47.12 85 ASN A O 1
ATOM 686 N N . HIS A 1 86 ? -3.479 5.287 15.268 1.00 49.78 86 HIS A N 1
ATOM 687 C CA . HIS A 1 86 ? -4.336 6.235 14.528 1.00 49.78 86 HIS A CA 1
ATOM 688 C C . HIS A 1 86 ? -4.877 5.740 13.174 1.00 49.78 86 HIS A C 1
ATOM 690 O O . HIS A 1 86 ? -5.550 6.495 12.473 1.00 49.78 86 HIS A O 1
ATOM 696 N N . ALA A 1 87 ? -4.600 4.506 12.765 1.00 53.66 87 ALA A N 1
ATOM 697 C CA . ALA A 1 87 ? -5.075 3.958 11.506 1.00 53.66 87 ALA A CA 1
ATOM 698 C C . ALA A 1 87 ? -6.499 3.460 11.683 1.00 53.66 87 ALA A C 1
ATOM 700 O O . ALA A 1 87 ? -6.782 2.590 12.500 1.00 53.66 87 ALA A O 1
ATOM 701 N N . SER A 1 88 ? -7.386 3.976 10.845 1.00 64.19 88 SER A N 1
ATOM 702 C CA . SER A 1 88 ? -8.766 3.520 10.719 1.00 64.19 88 SER A CA 1
ATOM 703 C C . SER A 1 88 ? -8.896 2.159 10.013 1.00 64.19 88 SER A C 1
ATOM 705 O O . SER A 1 88 ? -10.005 1.790 9.648 1.00 64.19 88 SER A O 1
ATOM 707 N N . CYS A 1 89 ? -7.794 1.432 9.772 1.00 76.12 89 CYS A N 1
ATOM 708 C CA . CYS A 1 89 ? -7.771 0.204 8.976 1.00 76.12 89 CYS A CA 1
ATOM 709 C C . CYS A 1 89 ? -6.849 -0.877 9.562 1.00 76.12 89 CYS A C 1
ATOM 711 O O . CYS A 1 89 ? -5.816 -0.585 10.172 1.00 76.12 89 CYS A O 1
ATOM 713 N N . SER A 1 90 ? -7.175 -2.142 9.303 1.00 83.94 90 SER A N 1
ATOM 714 C CA . SER A 1 90 ? -6.349 -3.293 9.686 1.00 83.94 90 SER A CA 1
ATOM 715 C C . SER A 1 90 ? -5.124 -3.438 8.776 1.00 83.94 90 SER A C 1
ATOM 717 O O . SER A 1 90 ? -5.179 -3.109 7.593 1.00 83.94 90 SER A O 1
ATOM 719 N N . ILE A 1 91 ? -4.015 -3.978 9.295 1.00 84.19 91 ILE A N 1
ATOM 720 C CA . ILE A 1 91 ? -2.809 -4.271 8.499 1.00 84.19 91 ILE A CA 1
ATOM 721 C C . ILE A 1 91 ? -2.585 -5.784 8.431 1.00 84.19 91 ILE A C 1
ATOM 723 O O . ILE A 1 91 ? -2.325 -6.421 9.452 1.00 84.19 91 ILE A O 1
ATOM 727 N N . LEU A 1 92 ? -2.602 -6.348 7.222 1.00 85.88 92 LEU A N 1
ATOM 728 C CA . LEU A 1 92 ? -2.273 -7.749 6.962 1.00 85.88 92 LEU A CA 1
ATOM 729 C C . LEU A 1 92 ? -0.844 -7.871 6.427 1.00 85.88 92 LEU A C 1
ATOM 731 O O . LEU A 1 92 ? -0.504 -7.354 5.363 1.00 85.88 92 LEU A O 1
ATOM 735 N N . ARG A 1 93 ? 0.006 -8.588 7.162 1.00 85.19 93 ARG A N 1
ATOM 736 C CA . ARG A 1 93 ? 1.418 -8.777 6.814 1.00 85.19 93 ARG A CA 1
ATOM 737 C C . ARG A 1 93 ? 1.628 -10.154 6.200 1.00 85.19 93 ARG A C 1
ATOM 739 O O . ARG A 1 93 ? 1.497 -11.161 6.890 1.00 85.19 93 ARG A O 1
ATOM 746 N N . VAL A 1 94 ? 2.031 -10.185 4.936 1.00 84.94 94 VAL A N 1
ATOM 747 C CA . VAL A 1 94 ? 2.396 -11.414 4.226 1.00 84.94 94 VAL A CA 1
ATOM 748 C C . VAL A 1 94 ? 3.910 -11.568 4.277 1.00 84.94 94 VAL A C 1
ATOM 750 O O . VAL A 1 94 ? 4.651 -10.666 3.887 1.00 84.94 94 VAL A O 1
ATOM 753 N N . ARG A 1 95 ? 4.393 -12.699 4.791 1.00 80.94 95 ARG A N 1
ATOM 754 C CA . ARG A 1 95 ? 5.820 -13.041 4.785 1.00 80.94 95 ARG A CA 1
ATOM 755 C C . ARG A 1 95 ? 6.057 -14.116 3.7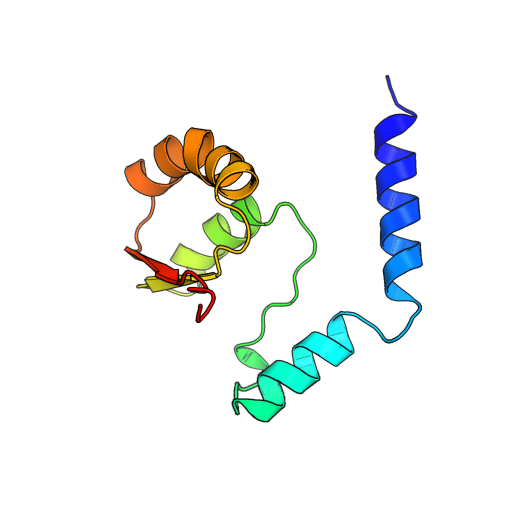44 1.00 80.94 95 ARG A C 1
ATOM 757 O O . ARG A 1 95 ? 5.281 -15.063 3.668 1.00 80.94 95 ARG A O 1
ATOM 764 N N . LEU A 1 96 ? 7.141 -13.977 2.989 1.00 77.31 96 LEU A N 1
ATOM 765 C CA . LEU A 1 96 ? 7.638 -15.091 2.201 1.00 77.31 96 LEU A CA 1
ATOM 766 C C . LEU A 1 96 ? 8.305 -16.064 3.171 1.00 77.31 96 LEU A C 1
ATOM 768 O O . LEU A 1 96 ? 9.323 -15.737 3.780 1.00 77.31 96 LEU A O 1
ATOM 772 N N . THR A 1 97 ? 7.703 -17.229 3.352 1.00 66.56 97 THR A N 1
ATOM 773 C CA . THR A 1 97 ? 8.401 -18.362 3.951 1.00 66.56 97 THR A CA 1
ATOM 774 C C . THR A 1 97 ? 9.268 -18.932 2.838 1.00 66.56 97 THR A C 1
ATOM 776 O O . THR A 1 97 ? 8.728 -19.343 1.810 1.00 66.56 97 THR A O 1
ATOM 779 N N . SER A 1 98 ? 10.595 -18.889 2.975 1.00 60.22 98 SER A N 1
ATOM 780 C CA . SER A 1 98 ? 11.428 -19.726 2.113 1.00 60.22 98 SER A CA 1
ATOM 781 C C . SER A 1 98 ? 10.989 -21.167 2.357 1.00 60.22 98 SER A C 1
ATOM 783 O O . SER A 1 98 ? 10.939 -21.595 3.508 1.00 60.22 98 SER A O 1
ATOM 785 N N . ALA A 1 99 ? 10.584 -21.868 1.300 1.00 57.56 99 ALA A N 1
ATOM 786 C CA . ALA A 1 99 ? 10.532 -23.318 1.355 1.00 57.56 99 ALA A CA 1
ATOM 787 C C . ALA A 1 99 ? 11.981 -23.782 1.544 1.00 57.56 99 ALA A C 1
ATOM 789 O O . ALA A 1 99 ? 12.828 -23.434 0.718 1.00 57.56 99 ALA A O 1
ATOM 790 N N . ASP A 1 100 ? 12.254 -24.428 2.676 1.00 43.97 100 ASP A N 1
ATOM 791 C CA . ASP A 1 100 ? 13.492 -25.182 2.883 1.00 43.97 100 ASP A CA 1
ATOM 792 C C . ASP A 1 100 ? 13.560 -26.368 1.908 1.00 43.97 100 ASP A C 1
ATOM 794 O O . ASP A 1 100 ? 12.491 -26.969 1.633 1.00 43.97 100 ASP A O 1
#

Radius of gyration: 16.11 Å; Cα contacts (8 Å, |Δi|>4): 59; chains: 1; bounding box: 37×45×36 Å

Foldseek 3Di:
DPDPVVVVVVVVVVVCPPCGPVNVQVVVCVVVVNDPVNDDDDDDDVLVVCQVVCVVVVEAEDEDEPADCPVVCVVCVVVVVVCVVDPNHYYHYDYDDPDD

Solvent-accessible surface area (backbone atoms only — not comparable to full-atom values): 6314 Å² total; per-residue (Å²): 145,65,70,77,60,58,53,51,56,57,53,53,66,59,61,48,73,69,72,37,64,63,57,57,49,50,53,53,32,55,76,70,68,54,56,72,94,78,59,84,91,75,92,72,60,66,65,64,54,49,64,60,42,34,72,76,70,65,43,60,66,50,79,43,80,51,90,50,72,71,64,48,45,53,64,37,56,69,35,35,66,57,38,70,75,68,49,88,42,48,77,46,77,45,66,79,76,78,82,129

Mean predicted aligned error: 12.79 Å

Organism: Pseudomonas putida (NCBI:txid303)

Secondary structure (DSSP, 8-state):
--HHHHHHHHHHHHHTTSS-HHHHHHHHHHHTT--GGG-----S-HHHHHHHHHHHTT-SEEEEEES-HHHHHHHTHHHHHHHHTT-SSEEEEEE-----